Protein AF-A0A2D6XG54-F1 (afdb_monomer_lite)

Radius of gyration: 17.55 Å; chains: 1; bounding box: 54×46×42 Å

Sequence (147 aa):
MNNPDLTIRRRRIICRDGFSMSVQASEFHYCNPRETAAKKYDTVEVGFPSEHEPLLDKYREELPYFNYDEDKWNTVYPYVPSIVIKDIIEAHEGLTKGDLPPMNFGKRLNIPVITGDSDTDELLDDERIAQLEGQIIDNIINMRRAK

pLDDT: mean 76.77, std 21.22, range [32.72, 98.5]

Secondary structure (DSSP, 8-state):
---S-S---PPPEEETTS-EEEEE-STTSS-BS-STT-S-BSEEEEE--SS--GGGGGG----TT--TTT-TTSSEEEEEEHHHHHHHHHHTT-EEES----B------------SSSS------HHHHHHHHHHHHHHHHHHHHT-

Structure (mmCIF, N/CA/C/O backbone):
data_AF-A0A2D6XG54-F1
#
_entry.id   AF-A0A2D6XG54-F1
#
loop_
_atom_site.group_PDB
_atom_site.id
_atom_site.type_symbol
_atom_site.label_atom_id
_atom_site.label_alt_id
_atom_site.label_comp_id
_atom_site.label_asym_id
_atom_site.label_entity_id
_atom_site.label_seq_id
_atom_site.pdbx_PDB_ins_code
_atom_site.Cartn_x
_atom_site.Cartn_y
_atom_site.Cartn_z
_atom_site.occupancy
_atom_site.B_iso_or_equiv
_atom_site.auth_seq_id
_atom_site.auth_comp_id
_atom_site.auth_asym_id
_atom_site.auth_atom_id
_atom_site.pdbx_PDB_model_num
ATOM 1 N N . MET A 1 1 ? -4.884 -17.340 27.760 1.00 37.75 1 MET A N 1
ATOM 2 C CA . MET A 1 1 ? -5.451 -17.817 26.482 1.00 37.75 1 MET A CA 1
ATOM 3 C C . MET A 1 1 ? -4.344 -17.688 25.452 1.00 37.75 1 MET A C 1
ATOM 5 O O . MET A 1 1 ? -3.900 -16.575 25.216 1.00 37.75 1 MET A O 1
ATOM 9 N N . ASN A 1 2 ? -3.818 -18.807 24.954 1.00 39.53 2 ASN A N 1
ATOM 10 C CA . ASN A 1 2 ? -2.739 -18.814 23.964 1.00 39.53 2 ASN A CA 1
ATOM 11 C C . ASN A 1 2 ? -3.328 -18.401 22.611 1.00 39.53 2 ASN A C 1
ATOM 13 O O . ASN A 1 2 ? -4.129 -19.152 22.061 1.00 39.53 2 ASN A O 1
ATOM 17 N N . ASN A 1 3 ? -2.980 -17.216 22.109 1.00 41.53 3 ASN A N 1
ATOM 18 C CA . ASN A 1 3 ? -3.370 -16.775 20.771 1.00 41.53 3 ASN A CA 1
ATOM 19 C C . ASN A 1 3 ? -2.157 -16.956 19.837 1.00 41.53 3 ASN A C 1
ATOM 21 O O . ASN A 1 3 ? -1.177 -16.232 20.007 1.00 41.53 3 ASN A O 1
ATOM 25 N N . PRO A 1 4 ? -2.153 -17.943 18.924 1.00 43.94 4 PRO A N 1
ATOM 26 C CA . PRO A 1 4 ? -0.952 -18.368 18.199 1.00 43.94 4 PRO A CA 1
ATOM 27 C C . PRO A 1 4 ? -0.504 -17.422 17.070 1.00 43.94 4 PRO A C 1
ATOM 29 O O . PRO A 1 4 ? 0.359 -17.805 16.289 1.00 43.94 4 PRO A O 1
ATOM 32 N N . ASP A 1 5 ? -1.045 -16.207 16.970 1.00 44.94 5 ASP A N 1
ATOM 33 C CA . ASP A 1 5 ? -0.843 -15.334 15.807 1.00 44.94 5 ASP A CA 1
ATOM 34 C C . ASP A 1 5 ? -0.330 -13.932 16.184 1.00 44.94 5 ASP A C 1
ATOM 36 O O . ASP A 1 5 ? -0.888 -12.900 15.818 1.00 44.94 5 ASP A O 1
ATOM 40 N N . LEU A 1 6 ? 0.764 -13.887 16.953 1.00 45.06 6 LEU A N 1
ATOM 41 C CA . LEU A 1 6 ? 1.509 -12.649 17.242 1.00 45.06 6 LEU A CA 1
ATOM 42 C C . LEU A 1 6 ? 2.295 -12.120 16.024 1.00 45.06 6 LEU A C 1
ATOM 44 O O . LEU A 1 6 ? 3.009 -11.126 16.121 1.00 45.06 6 LEU A O 1
ATOM 48 N N . THR A 1 7 ? 2.153 -12.757 14.861 1.00 51.06 7 THR A N 1
ATOM 49 C CA . THR A 1 7 ? 2.780 -12.343 13.608 1.00 51.06 7 THR A CA 1
ATOM 50 C C . THR A 1 7 ? 1.805 -12.554 12.460 1.00 51.06 7 THR A C 1
ATOM 52 O O . THR A 1 7 ? 1.926 -13.529 11.721 1.00 51.06 7 THR A O 1
ATOM 55 N N . ILE A 1 8 ? 0.877 -11.613 12.260 1.00 69.44 8 ILE A N 1
ATOM 56 C CA . ILE A 1 8 ? 0.034 -11.578 11.056 1.00 69.44 8 ILE A CA 1
ATOM 57 C C . ILE A 1 8 ? 0.922 -11.199 9.857 1.00 69.44 8 ILE A C 1
ATOM 59 O O . ILE A 1 8 ? 0.920 -10.059 9.385 1.00 69.44 8 ILE A O 1
ATOM 63 N N . ARG A 1 9 ? 1.735 -12.149 9.382 1.00 81.88 9 ARG A N 1
ATOM 64 C CA . ARG A 1 9 ? 2.482 -12.039 8.129 1.00 81.88 9 ARG A CA 1
ATOM 65 C C . ARG A 1 9 ? 1.509 -12.331 6.999 1.00 81.88 9 ARG A C 1
ATOM 67 O O . ARG A 1 9 ? 1.121 -13.476 6.776 1.00 81.88 9 ARG A O 1
ATOM 74 N N . ARG A 1 10 ? 1.120 -11.287 6.276 1.00 91.44 10 ARG A N 1
ATOM 75 C CA . ARG A 1 10 ? 0.152 -11.396 5.181 1.00 91.44 10 ARG A CA 1
ATOM 76 C C . ARG A 1 10 ? 0.809 -11.956 3.933 1.00 91.44 10 ARG A C 1
ATOM 78 O O . ARG A 1 10 ? 1.981 -11.667 3.667 1.00 91.44 10 ARG A O 1
ATOM 85 N N . ARG A 1 11 ? 0.069 -12.754 3.162 1.00 95.62 11 ARG A N 1
ATOM 86 C CA . ARG A 1 11 ? 0.564 -13.252 1.876 1.00 95.62 11 ARG A CA 1
ATOM 87 C C . ARG A 1 11 ? 0.695 -12.095 0.893 1.00 95.62 11 ARG A C 1
ATOM 89 O O . ARG A 1 11 ? -0.160 -11.215 0.847 1.00 95.62 11 ARG A O 1
ATOM 96 N N . ARG A 1 12 ? 1.748 -12.152 0.078 1.00 96.94 12 ARG A N 1
ATOM 97 C CA . ARG A 1 12 ? 1.968 -11.246 -1.052 1.00 96.94 12 ARG A CA 1
ATOM 98 C C . ARG A 1 12 ? 0.714 -11.170 -1.925 1.00 96.94 12 ARG A C 1
ATOM 100 O O . ARG A 1 12 ? 0.135 -12.213 -2.242 1.00 96.94 12 ARG A O 1
ATOM 107 N N . ILE A 1 13 ? 0.328 -9.959 -2.311 1.00 98.12 13 ILE A N 1
ATOM 108 C CA . ILE A 1 13 ? -0.784 -9.749 -3.231 1.00 98.12 13 ILE A CA 1
ATOM 109 C C . ILE A 1 13 ? -0.350 -9.932 -4.680 1.00 98.12 13 ILE A C 1
ATOM 111 O O . ILE A 1 13 ? 0.803 -9.667 -5.015 1.00 98.12 13 ILE A O 1
ATOM 115 N N . ILE A 1 14 ? -1.272 -10.394 -5.521 1.00 98.50 14 ILE A N 1
ATOM 116 C CA . ILE A 1 14 ? -1.083 -10.524 -6.969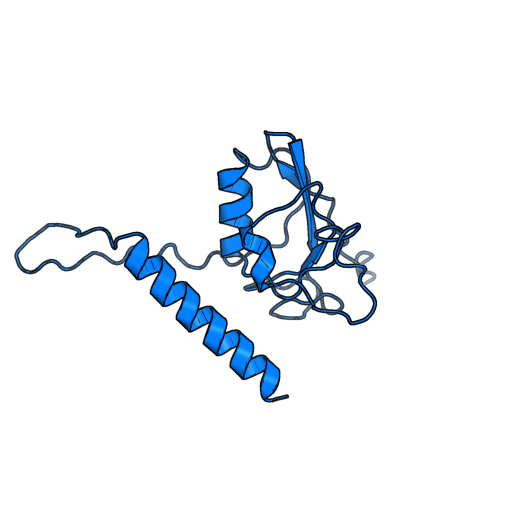 1.00 98.50 14 ILE A CA 1
ATOM 117 C C . ILE A 1 14 ? -2.302 -9.904 -7.653 1.00 98.50 14 ILE A C 1
ATOM 119 O O . ILE A 1 14 ? -3.436 -10.313 -7.377 1.00 98.50 14 ILE A O 1
ATOM 123 N N . CYS A 1 15 ? -2.069 -8.926 -8.519 1.00 98.38 15 CYS A N 1
ATOM 124 C CA . CYS A 1 15 ? -3.066 -8.266 -9.351 1.00 98.38 15 CYS A CA 1
ATOM 125 C C . CYS A 1 15 ? -3.306 -9.048 -10.653 1.00 98.38 15 CYS A C 1
ATOM 127 O O . CYS A 1 15 ? -2.688 -10.091 -10.889 1.00 98.38 15 CYS A O 1
ATOM 129 N N . ARG A 1 16 ? -4.276 -8.624 -11.462 1.00 98.06 16 ARG A N 1
ATOM 130 C CA . ARG A 1 16 ? -4.734 -9.387 -12.633 1.00 98.06 16 ARG A CA 1
ATOM 131 C C . ARG A 1 16 ? -3.719 -9.402 -13.771 1.00 98.06 16 ARG A C 1
ATOM 133 O O . ARG A 1 16 ? -3.600 -10.432 -14.432 1.00 98.06 16 ARG A O 1
ATOM 140 N N . ASP A 1 17 ? -2.988 -8.316 -13.964 1.00 97.25 17 ASP A N 1
ATOM 141 C CA . ASP A 1 17 ? -1.933 -8.200 -14.975 1.00 97.25 17 ASP A CA 1
ATOM 142 C C . ASP A 1 17 ? -0.611 -8.893 -14.584 1.00 97.25 17 ASP A C 1
ATOM 144 O O . ASP A 1 17 ? 0.302 -9.009 -15.398 1.00 97.25 17 ASP A O 1
ATOM 148 N N . GLY A 1 18 ? -0.527 -9.422 -13.359 1.00 98.00 18 GLY A N 1
ATOM 149 C CA . GLY A 1 18 ? 0.654 -10.100 -12.827 1.00 98.00 18 GLY A CA 1
ATOM 150 C C . GLY A 1 18 ? 1.492 -9.250 -11.874 1.00 98.00 18 GLY A C 1
ATOM 151 O O . GLY A 1 18 ? 2.378 -9.814 -11.218 1.00 98.00 18 GLY A O 1
ATOM 152 N N . PHE A 1 19 ? 1.186 -7.956 -11.715 1.00 97.88 19 PHE A N 1
ATOM 153 C CA . PHE A 1 19 ? 1.824 -7.119 -10.703 1.00 97.88 19 PHE A CA 1
ATOM 154 C C . PHE A 1 19 ? 1.637 -7.720 -9.310 1.00 97.88 19 PHE A C 1
ATOM 156 O O . PHE A 1 19 ? 0.598 -8.295 -8.972 1.00 97.88 19 PHE A O 1
ATOM 163 N N . SER A 1 20 ? 2.657 -7.621 -8.467 1.00 98.12 20 SER A N 1
ATOM 164 C CA . SER A 1 20 ? 2.603 -8.159 -7.116 1.00 98.12 20 SER A CA 1
ATOM 165 C C . SER A 1 20 ? 3.421 -7.325 -6.147 1.00 98.12 20 SER A C 1
ATOM 167 O O . SER A 1 20 ? 4.461 -6.781 -6.503 1.00 98.12 20 SER A O 1
ATOM 169 N N . MET A 1 21 ? 2.988 -7.277 -4.889 1.00 97.62 21 MET A N 1
ATOM 170 C CA . MET A 1 21 ? 3.703 -6.595 -3.807 1.00 97.62 21 MET A CA 1
ATOM 171 C C . MET A 1 21 ? 3.330 -7.180 -2.441 1.00 97.62 21 MET A C 1
ATOM 173 O O . MET A 1 21 ? 2.313 -7.861 -2.292 1.00 97.62 21 MET A O 1
ATOM 177 N N . SER A 1 22 ? 4.162 -6.960 -1.424 1.00 97.06 22 SER A N 1
ATOM 178 C CA . SER A 1 22 ? 3.809 -7.289 -0.036 1.00 97.06 22 SER A CA 1
ATOM 179 C C . SER A 1 22 ? 3.165 -6.075 0.619 1.00 97.06 22 SER A C 1
ATOM 181 O O . SER A 1 22 ? 3.728 -4.994 0.527 1.00 97.06 22 SER A O 1
ATOM 183 N N . VAL A 1 23 ? 2.035 -6.252 1.307 1.00 97.38 23 VAL A N 1
ATOM 184 C CA . VAL A 1 23 ? 1.368 -5.171 2.053 1.00 97.38 23 VAL A CA 1
ATOM 185 C C . VAL A 1 23 ? 1.213 -5.605 3.506 1.00 97.38 23 VAL A C 1
ATOM 187 O O . VAL A 1 23 ? 0.480 -6.550 3.806 1.00 97.38 23 VAL A O 1
ATOM 190 N N . GLN A 1 24 ? 1.938 -4.952 4.411 1.00 96.50 24 GLN A N 1
ATOM 191 C CA . GLN A 1 24 ? 2.045 -5.362 5.810 1.00 96.50 24 GLN A CA 1
ATOM 192 C C . GLN A 1 24 ? 1.662 -4.236 6.769 1.00 96.50 24 GLN A C 1
ATOM 194 O O . GLN A 1 24 ? 1.836 -3.050 6.495 1.00 96.50 24 GLN A O 1
ATOM 199 N N . ALA A 1 25 ? 1.115 -4.629 7.917 1.00 95.19 25 ALA A N 1
ATOM 200 C CA . ALA A 1 25 ? 0.781 -3.719 9.002 1.00 95.19 25 ALA A CA 1
ATOM 201 C C . ALA A 1 25 ? 0.756 -4.475 10.337 1.00 95.19 25 ALA A C 1
ATOM 203 O O . ALA A 1 25 ? 0.043 -5.478 10.477 1.00 95.19 25 ALA A O 1
ATOM 204 N N . SER A 1 26 ? 1.565 -4.012 11.289 1.00 94.31 26 SER A N 1
ATOM 205 C CA . SER A 1 26 ? 1.599 -4.438 12.692 1.00 94.31 26 SER A CA 1
ATOM 206 C C . SER A 1 26 ? 2.414 -3.430 13.512 1.00 94.31 26 SER A C 1
ATOM 208 O O . SER A 1 26 ? 2.955 -2.475 12.955 1.00 94.31 26 SER A O 1
ATOM 210 N N . GLU A 1 27 ? 2.594 -3.670 14.811 1.00 94.19 27 GLU A N 1
ATOM 211 C CA . GLU A 1 27 ? 3.480 -2.848 15.651 1.00 94.19 27 GLU A CA 1
ATOM 212 C C . GLU A 1 27 ? 4.943 -2.778 15.151 1.00 94.19 27 GLU A C 1
ATOM 214 O O . GLU A 1 27 ? 5.657 -1.813 15.425 1.00 94.19 27 GLU A O 1
ATOM 219 N N . PHE A 1 28 ? 5.385 -3.759 14.357 1.00 93.19 28 PHE A N 1
ATOM 220 C CA . PHE A 1 28 ? 6.748 -3.821 13.820 1.00 93.19 28 PHE A CA 1
ATOM 221 C C . PHE A 1 28 ? 6.912 -3.135 12.461 1.00 93.19 28 PHE A C 1
ATOM 223 O O . PHE A 1 28 ? 8.025 -2.739 12.133 1.00 93.19 28 PHE A O 1
ATOM 230 N N . HIS A 1 29 ? 5.826 -2.932 11.713 1.00 93.56 29 HIS A N 1
ATOM 231 C CA . HIS A 1 29 ? 5.865 -2.360 10.364 1.00 93.56 29 HIS A CA 1
ATOM 232 C C . HIS A 1 29 ? 5.667 -0.841 10.378 1.00 93.56 29 HIS A C 1
ATOM 234 O O . HIS A 1 29 ? 5.063 -0.277 11.299 1.00 93.56 29 HIS A O 1
ATOM 240 N N . TYR A 1 30 ? 6.112 -0.175 9.318 1.00 94.38 30 TYR A N 1
ATOM 241 C CA . TYR A 1 30 ? 5.879 1.250 9.098 1.00 94.38 30 TYR A CA 1
ATOM 242 C C . TYR A 1 30 ? 4.426 1.527 8.669 1.00 94.38 30 TYR A C 1
ATOM 244 O O . TYR A 1 30 ? 4.124 1.681 7.488 1.00 94.38 30 TYR A O 1
ATOM 252 N N . CYS A 1 31 ? 3.508 1.576 9.638 1.00 94.06 31 CYS A N 1
ATOM 253 C CA . CYS A 1 31 ? 2.066 1.739 9.418 1.00 94.06 31 CYS A CA 1
ATOM 254 C C . CYS A 1 31 ? 1.402 2.653 10.467 1.00 94.06 31 CYS A C 1
ATOM 256 O O . CYS A 1 31 ? 1.997 2.965 11.501 1.00 94.06 31 CYS A O 1
ATOM 258 N N . ASN A 1 32 ? 0.165 3.089 10.207 1.00 94.19 32 ASN A N 1
ATOM 259 C CA . ASN A 1 32 ? -0.655 3.848 11.155 1.00 94.19 32 ASN A CA 1
ATOM 260 C C . ASN A 1 32 ? -2.079 3.267 11.238 1.00 94.19 32 ASN A C 1
ATOM 262 O O . ASN A 1 32 ? -2.723 3.160 10.195 1.00 94.19 32 ASN A O 1
ATOM 266 N N . PRO A 1 33 ? -2.598 2.936 12.436 1.00 94.94 33 PRO A N 1
ATOM 267 C CA . PRO A 1 33 ? -1.876 2.906 13.708 1.00 94.94 33 PRO A CA 1
ATOM 268 C C . PRO A 1 33 ? -0.780 1.831 13.692 1.00 94.94 33 PRO A C 1
ATOM 270 O O . PRO A 1 33 ? -0.935 0.787 13.065 1.00 94.94 33 PRO A O 1
ATOM 273 N N . ARG A 1 34 ? 0.333 2.077 14.388 1.00 93.94 34 ARG A N 1
ATOM 274 C CA . ARG A 1 34 ? 1.432 1.110 14.517 1.00 93.94 34 ARG A CA 1
ATOM 275 C C . ARG A 1 34 ? 1.117 0.095 15.616 1.00 93.94 34 ARG A C 1
ATOM 277 O O . ARG A 1 34 ? 1.698 0.121 16.694 1.00 93.94 34 ARG A O 1
ATOM 284 N N . GLU A 1 35 ? 0.143 -0.760 15.344 1.00 92.00 35 GLU A N 1
ATOM 285 C CA . GLU A 1 35 ? -0.420 -1.733 16.282 1.00 92.00 35 GLU A CA 1
ATOM 286 C C . GLU A 1 35 ? -0.675 -3.058 15.560 1.00 92.00 35 GLU A C 1
ATOM 288 O O . GLU A 1 35 ? -1.005 -3.076 14.372 1.00 92.00 35 GLU A O 1
ATOM 293 N N . THR A 1 36 ? -0.531 -4.183 16.255 1.00 91.00 36 THR A N 1
ATOM 294 C CA . THR A 1 36 ? -0.901 -5.502 15.728 1.00 91.00 36 THR A CA 1
ATOM 295 C C . THR A 1 36 ? -2.418 -5.703 15.818 1.00 91.00 36 THR A C 1
ATOM 297 O O . THR A 1 36 ? -3.009 -5.501 16.870 1.00 91.00 36 THR A O 1
ATOM 300 N N . ALA A 1 37 ? -3.048 -6.140 14.721 1.00 88.19 37 ALA A N 1
ATOM 301 C CA . ALA A 1 37 ? -4.492 -6.410 14.639 1.00 88.19 37 ALA A CA 1
ATOM 302 C C . ALA A 1 37 ? -5.412 -5.189 14.874 1.00 88.19 37 ALA A C 1
ATOM 304 O O . ALA A 1 37 ? -6.529 -5.329 15.379 1.00 88.19 37 ALA A O 1
ATOM 305 N N . ALA A 1 38 ? -4.986 -3.997 14.442 1.00 90.12 38 ALA A N 1
ATOM 306 C CA . ALA A 1 38 ? -5.849 -2.821 14.456 1.00 90.12 38 ALA A CA 1
ATOM 307 C C . ALA A 1 38 ? -7.109 -3.039 13.600 1.00 90.12 38 ALA A C 1
ATOM 309 O O . ALA A 1 38 ? -7.078 -3.709 12.564 1.00 90.12 38 ALA A O 1
ATOM 310 N N . LYS A 1 39 ? -8.228 -2.420 14.004 1.00 90.12 39 LYS A N 1
ATOM 311 C CA . LYS A 1 39 ? -9.503 -2.520 13.269 1.00 90.12 39 LYS A CA 1
ATOM 312 C C . LYS A 1 39 ? -9.386 -2.028 11.830 1.00 90.12 39 LYS A C 1
ATOM 314 O O . LYS A 1 39 ? -10.036 -2.595 10.955 1.00 90.12 39 LYS A O 1
ATOM 319 N N . LYS A 1 40 ? -8.626 -0.951 11.614 1.00 91.88 40 LYS A N 1
ATOM 320 C CA . LYS A 1 40 ? -8.286 -0.397 10.304 1.00 91.88 40 LYS A CA 1
ATOM 321 C C . LYS A 1 40 ? -6.924 0.296 10.353 1.00 91.88 40 LYS A C 1
ATOM 323 O O . LYS A 1 40 ? -6.563 0.819 11.404 1.00 91.88 40 LYS A O 1
ATOM 328 N N . TYR A 1 41 ? -6.239 0.349 9.214 1.00 90.25 41 TYR A N 1
ATOM 329 C CA . TYR A 1 41 ? -4.995 1.091 9.012 1.00 90.25 41 TYR A CA 1
ATOM 330 C C . TYR A 1 41 ? -5.185 2.232 8.007 1.00 90.25 41 TYR A C 1
ATOM 332 O O . TYR A 1 41 ? -5.718 2.019 6.919 1.00 90.25 41 TYR A O 1
ATOM 340 N N . ASP A 1 42 ? -4.738 3.435 8.356 1.00 92.38 42 ASP A N 1
ATOM 341 C CA . ASP A 1 42 ? -4.692 4.604 7.468 1.00 92.38 42 ASP A CA 1
ATOM 342 C C . ASP A 1 42 ? -3.491 4.541 6.523 1.00 92.38 42 ASP A C 1
ATOM 344 O O . ASP A 1 42 ? -3.579 4.955 5.369 1.00 92.38 42 ASP A O 1
ATOM 348 N N . THR A 1 43 ? -2.373 3.999 7.009 1.00 95.12 43 THR A N 1
ATOM 349 C CA . THR A 1 43 ? -1.166 3.764 6.216 1.00 95.12 43 THR A CA 1
ATOM 350 C C . THR A 1 43 ? -0.583 2.390 6.521 1.00 95.12 43 THR A C 1
ATOM 352 O O . THR A 1 43 ? -0.756 1.867 7.625 1.00 95.12 43 THR A O 1
ATOM 355 N N . VAL A 1 44 ? 0.112 1.808 5.550 1.00 96.25 44 VAL A N 1
ATOM 356 C CA . VAL A 1 44 ? 0.689 0.459 5.589 1.00 96.25 44 VAL A CA 1
ATOM 357 C C . VAL A 1 44 ? 2.114 0.470 5.038 1.00 96.25 44 VAL A C 1
ATOM 359 O O . VAL A 1 44 ? 2.532 1.421 4.383 1.00 96.25 44 VAL A O 1
ATOM 362 N N . GLU A 1 45 ? 2.864 -0.594 5.294 1.00 96.31 45 GLU A N 1
ATOM 363 C CA . GLU A 1 45 ? 4.177 -0.806 4.693 1.00 96.31 45 GLU A CA 1
ATOM 364 C C . GLU A 1 45 ? 4.025 -1.625 3.408 1.00 96.31 45 GLU A C 1
ATOM 366 O O . GLU A 1 45 ? 3.387 -2.685 3.418 1.00 96.31 45 GLU A O 1
ATOM 371 N N . VAL A 1 46 ? 4.617 -1.149 2.311 1.00 97.00 46 VAL A N 1
ATOM 372 C CA . VAL A 1 46 ? 4.706 -1.900 1.053 1.00 97.00 46 VAL A CA 1
ATOM 373 C C . VAL A 1 46 ? 6.124 -2.413 0.875 1.00 97.00 46 VAL A C 1
ATOM 375 O O . VAL A 1 46 ? 7.080 -1.677 1.078 1.00 97.00 46 VAL A O 1
ATOM 378 N N . GLY A 1 47 ? 6.275 -3.677 0.493 1.00 94.50 47 GLY A N 1
ATOM 379 C CA . GLY A 1 47 ? 7.584 -4.301 0.330 1.00 94.50 47 GLY A CA 1
ATOM 380 C C . GLY A 1 47 ? 7.733 -5.033 -0.994 1.00 94.50 47 GLY A C 1
ATOM 381 O O . GLY A 1 47 ? 6.896 -5.879 -1.342 1.00 94.50 47 GLY A O 1
ATOM 382 N N . PHE A 1 48 ? 8.858 -4.769 -1.658 1.00 93.38 48 PHE A N 1
ATOM 383 C CA . PHE A 1 48 ? 9.376 -5.507 -2.807 1.00 93.38 48 PHE A CA 1
ATOM 384 C C . PHE A 1 48 ? 8.332 -5.684 -3.925 1.00 93.38 48 PHE A C 1
ATOM 386 O O . PHE A 1 48 ? 7.947 -6.825 -4.208 1.00 93.38 48 PHE A O 1
ATOM 393 N N . PRO A 1 49 ? 7.783 -4.606 -4.517 1.00 95.50 49 PR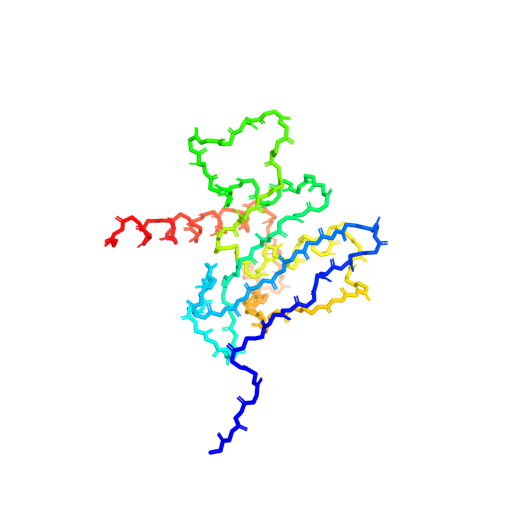O A N 1
ATOM 394 C CA . PRO A 1 49 ? 6.956 -4.707 -5.720 1.00 95.50 49 PRO A CA 1
ATOM 395 C C . PRO A 1 49 ? 7.698 -5.455 -6.843 1.00 95.50 49 PRO A C 1
ATOM 397 O O . PRO A 1 49 ? 8.926 -5.451 -6.901 1.00 95.50 49 PRO A O 1
ATOM 400 N N . SER A 1 50 ? 6.965 -6.176 -7.697 1.00 95.25 50 SER A N 1
ATOM 401 C CA . SER A 1 50 ? 7.563 -6.987 -8.774 1.00 95.25 50 SER 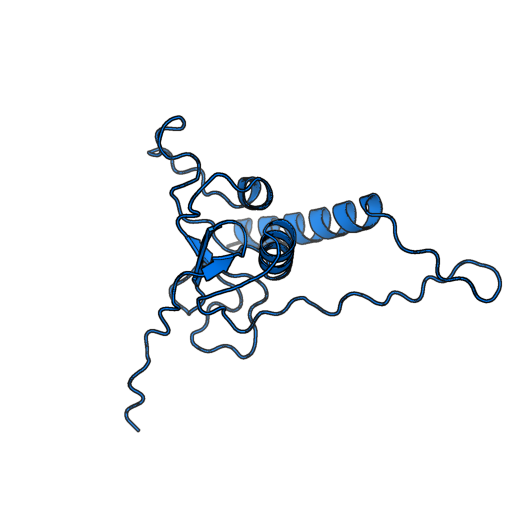A CA 1
ATOM 402 C C . SER A 1 50 ? 8.168 -6.158 -9.901 1.00 95.25 50 SER A C 1
ATOM 404 O O . SER A 1 50 ? 9.047 -6.643 -10.605 1.00 95.25 50 SER A O 1
ATOM 406 N N . GLU A 1 51 ? 7.704 -4.927 -10.061 1.00 93.19 51 GLU A N 1
ATOM 407 C CA . GLU A 1 51 ? 8.174 -3.956 -11.041 1.00 93.19 51 GLU A CA 1
ATOM 408 C C . GLU A 1 51 ? 8.013 -2.541 -10.474 1.00 93.19 51 GLU A C 1
ATOM 410 O O . GLU A 1 51 ? 7.540 -2.364 -9.346 1.00 93.19 51 GLU A O 1
ATOM 415 N N . HIS A 1 52 ? 8.451 -1.540 -11.233 1.00 92.94 52 HIS A N 1
ATOM 416 C CA . HIS A 1 52 ? 8.316 -0.143 -10.843 1.00 92.94 52 HIS A CA 1
ATOM 417 C C . HIS A 1 52 ? 6.841 0.272 -10.798 1.00 92.94 52 HIS A C 1
ATOM 419 O O . HIS A 1 52 ? 6.118 0.083 -11.768 1.00 92.94 52 HIS A O 1
ATOM 425 N N . GLU A 1 53 ? 6.430 0.871 -9.682 1.00 94.56 53 GLU A N 1
ATOM 426 C CA . GLU A 1 53 ? 5.102 1.457 -9.499 1.00 94.56 53 GLU A CA 1
ATOM 427 C C . GLU A 1 53 ? 5.266 2.950 -9.152 1.00 94.56 53 GLU A C 1
ATOM 429 O O . GLU A 1 53 ? 5.676 3.270 -8.027 1.00 94.56 53 GLU A O 1
ATOM 434 N N . PRO A 1 54 ? 4.976 3.873 -10.089 1.00 92.81 54 PRO A N 1
ATOM 435 C CA . PRO A 1 54 ? 5.156 5.314 -9.898 1.00 92.81 54 PRO A CA 1
ATOM 436 C C . PRO A 1 54 ? 4.444 5.896 -8.669 1.00 92.81 54 PRO A C 1
ATOM 438 O O . PRO A 1 54 ? 4.953 6.823 -8.033 1.00 92.81 54 PRO A O 1
ATOM 441 N N . LEU A 1 55 ? 3.288 5.349 -8.279 1.00 93.50 55 LEU A N 1
ATOM 442 C CA . LEU A 1 55 ? 2.543 5.804 -7.100 1.00 93.50 55 LEU A CA 1
ATOM 443 C C . LEU A 1 55 ? 3.309 5.570 -5.786 1.00 93.50 55 LEU A C 1
ATOM 445 O O . LEU A 1 55 ? 3.014 6.222 -4.777 1.00 93.50 55 LEU A O 1
ATOM 449 N N . LEU A 1 56 ? 4.311 4.683 -5.790 1.00 92.94 56 LEU A N 1
ATOM 450 C CA . LEU A 1 56 ? 5.159 4.395 -4.635 1.00 92.94 56 LEU A CA 1
ATOM 451 C C . LEU A 1 56 ? 6.399 5.298 -4.531 1.00 92.94 56 LEU A C 1
ATOM 453 O O . LEU A 1 56 ? 6.961 5.400 -3.440 1.00 92.94 56 LEU A O 1
ATOM 457 N N . ASP A 1 57 ? 6.816 5.989 -5.596 1.00 88.62 57 ASP A N 1
ATOM 458 C CA . ASP A 1 57 ? 8.115 6.687 -5.657 1.00 88.62 57 ASP A CA 1
ATOM 459 C C . ASP A 1 57 ? 8.326 7.687 -4.513 1.00 88.62 57 ASP A C 1
ATOM 461 O O . ASP A 1 57 ? 9.388 7.720 -3.889 1.00 88.62 57 ASP A O 1
ATOM 465 N N . LYS A 1 58 ? 7.284 8.452 -4.166 1.00 87.12 58 LYS A N 1
ATOM 466 C CA . LYS A 1 58 ? 7.331 9.457 -3.087 1.00 87.12 58 LYS A CA 1
ATOM 467 C C . LYS A 1 58 ? 7.412 8.869 -1.674 1.00 87.12 58 LYS A C 1
ATOM 469 O O . LYS A 1 58 ? 7.644 9.606 -0.720 1.00 87.12 58 LYS A O 1
ATOM 474 N N . TYR A 1 59 ? 7.179 7.566 -1.527 1.00 88.62 59 TYR A N 1
ATOM 475 C CA . TYR A 1 59 ? 7.235 6.860 -0.246 1.00 88.62 59 TYR A CA 1
ATOM 476 C C . TYR A 1 59 ? 8.524 6.070 -0.062 1.00 88.62 59 TYR A C 1
ATOM 478 O O . TYR A 1 59 ? 8.699 5.456 0.985 1.00 88.62 59 TYR A O 1
ATOM 486 N N . ARG A 1 60 ? 9.414 6.047 -1.056 1.00 82.50 60 ARG A N 1
ATOM 487 C CA . ARG A 1 60 ? 10.671 5.309 -0.971 1.00 82.50 60 ARG A CA 1
ATOM 488 C C . ARG A 1 60 ? 11.580 5.924 0.092 1.00 82.50 60 ARG A C 1
ATOM 490 O O . ARG A 1 60 ? 11.786 7.136 0.101 1.00 82.50 60 ARG A O 1
ATOM 497 N N . GLU A 1 61 ? 12.179 5.098 0.947 1.00 71.19 61 GLU A N 1
ATOM 498 C CA . GLU A 1 61 ? 13.283 5.574 1.785 1.00 71.19 61 GLU A CA 1
ATOM 499 C C . GLU A 1 61 ? 14.542 5.758 0.935 1.00 71.19 61 GLU A C 1
ATOM 501 O O . GLU A 1 61 ? 15.051 4.818 0.321 1.00 71.19 61 GLU A O 1
ATOM 506 N N . GLU A 1 62 ? 15.074 6.977 0.918 1.00 65.44 62 GLU A N 1
ATOM 507 C CA . GLU A 1 62 ? 16.412 7.244 0.400 1.00 65.44 62 GLU A CA 1
ATOM 508 C C . GLU A 1 62 ? 17.447 6.741 1.413 1.00 65.44 62 GLU A C 1
ATOM 510 O O . GLU A 1 62 ? 17.879 7.480 2.298 1.00 65.44 62 GLU A O 1
ATOM 515 N N . LEU A 1 63 ? 17.836 5.465 1.320 1.00 63.56 63 LEU A N 1
ATOM 516 C CA . LEU A 1 63 ? 18.964 4.967 2.109 1.00 63.56 63 LEU A CA 1
ATOM 517 C C . LEU A 1 63 ? 20.283 5.193 1.351 1.00 63.56 63 LEU A C 1
ATOM 519 O O . LEU A 1 63 ? 20.372 4.865 0.167 1.00 63.56 63 LEU A O 1
ATOM 523 N N . PRO A 1 64 ? 21.342 5.675 2.029 1.00 58.53 64 PRO A N 1
ATOM 524 C CA . PRO A 1 64 ? 22.620 6.039 1.406 1.00 58.53 64 PRO A CA 1
ATOM 525 C C . PRO A 1 64 ? 23.399 4.860 0.798 1.00 58.53 64 PRO A C 1
ATOM 527 O O . PRO A 1 64 ? 24.422 5.076 0.156 1.00 58.53 64 PRO A O 1
ATOM 530 N N . TYR A 1 65 ? 22.938 3.624 1.003 1.00 62.38 65 TYR A N 1
ATOM 531 C CA . TYR A 1 65 ? 23.580 2.403 0.511 1.00 62.38 65 TYR A CA 1
ATOM 532 C C . TYR A 1 65 ? 22.827 1.728 -0.643 1.00 62.38 65 TYR A C 1
ATOM 534 O O . TYR A 1 65 ? 23.297 0.704 -1.134 1.00 62.38 65 TYR A O 1
ATOM 542 N N . PHE A 1 66 ? 21.684 2.264 -1.088 1.00 60.69 66 PHE A N 1
ATOM 543 C CA . PHE A 1 66 ? 21.014 1.736 -2.276 1.00 60.69 66 PHE A CA 1
ATOM 544 C C . PHE A 1 66 ? 21.744 2.201 -3.536 1.00 60.69 66 PHE A C 1
ATOM 546 O O . PHE A 1 66 ? 21.868 3.401 -3.789 1.00 60.69 66 PHE A O 1
ATOM 553 N N . ASN A 1 67 ? 22.218 1.245 -4.340 1.00 60.50 67 ASN A N 1
ATOM 554 C CA . ASN A 1 67 ? 22.714 1.548 -5.673 1.00 60.50 67 ASN A CA 1
ATOM 555 C C . ASN A 1 67 ? 21.512 1.918 -6.544 1.00 60.50 67 ASN A C 1
ATOM 557 O O . ASN A 1 67 ? 20.640 1.090 -6.819 1.00 60.50 67 ASN A O 1
ATOM 561 N N . TYR A 1 68 ? 21.457 3.192 -6.926 1.00 57.97 68 TYR A N 1
ATOM 562 C CA . TYR A 1 68 ? 20.276 3.786 -7.528 1.00 57.97 68 TYR A CA 1
ATOM 563 C C . TYR A 1 68 ? 19.883 3.126 -8.842 1.00 57.97 68 TYR A C 1
ATOM 565 O O . TYR A 1 68 ? 18.744 3.325 -9.206 1.00 57.97 68 TYR A O 1
ATOM 573 N N . ASP A 1 69 ? 20.743 2.379 -9.546 1.00 61.34 69 ASP A N 1
ATOM 574 C CA . ASP A 1 69 ? 20.421 1.807 -10.864 1.00 61.34 69 ASP A CA 1
ATOM 575 C C . ASP A 1 69 ? 19.903 0.362 -10.871 1.00 61.34 69 ASP A C 1
ATOM 577 O O . ASP A 1 69 ? 19.194 -0.003 -11.807 1.00 61.34 69 ASP A O 1
ATOM 581 N N . GLU A 1 70 ? 20.165 -0.437 -9.835 1.00 58.00 70 GLU A N 1
ATOM 582 C CA . GLU A 1 70 ? 19.884 -1.885 -9.863 1.00 58.00 70 GLU A CA 1
ATOM 583 C C . GLU A 1 70 ? 18.733 -2.301 -8.924 1.00 58.00 70 GLU A C 1
ATOM 585 O O . GLU A 1 70 ? 18.053 -3.289 -9.192 1.00 58.00 70 GLU A O 1
ATOM 590 N N . ASP A 1 71 ? 18.427 -1.496 -7.895 1.00 63.47 71 ASP A N 1
ATOM 591 C CA . ASP A 1 71 ? 17.461 -1.833 -6.831 1.00 63.47 71 ASP A CA 1
ATOM 592 C C . ASP A 1 71 ? 16.270 -0.853 -6.720 1.00 63.47 71 ASP A C 1
ATOM 594 O O . ASP A 1 71 ? 15.587 -0.816 -5.695 1.00 63.47 71 ASP A O 1
ATOM 598 N N . LYS A 1 72 ? 15.997 -0.043 -7.760 1.00 67.00 72 LYS A N 1
ATOM 599 C CA . LYS A 1 72 ? 15.134 1.168 -7.691 1.00 67.00 72 LYS A CA 1
ATOM 600 C C . LYS A 1 72 ? 13.794 0.989 -6.975 1.00 67.00 72 LYS A C 1
ATOM 602 O O . LYS A 1 72 ? 13.360 1.927 -6.300 1.00 67.00 72 LYS A O 1
ATOM 607 N N . TRP A 1 73 ? 13.160 -0.173 -7.141 1.00 74.69 73 TRP A N 1
ATOM 608 C CA . TRP A 1 73 ? 11.872 -0.518 -6.535 1.00 74.69 73 TRP A CA 1
ATOM 609 C C . TRP A 1 73 ? 11.903 -1.770 -5.653 1.00 74.69 73 TRP A C 1
ATOM 611 O O . TRP A 1 73 ? 10.914 -2.094 -5.003 1.00 74.69 73 TRP A O 1
ATOM 621 N N . ASN A 1 74 ? 13.037 -2.468 -5.570 1.00 82.12 74 ASN A N 1
ATOM 622 C CA . ASN A 1 74 ? 13.188 -3.710 -4.811 1.00 82.12 74 ASN A CA 1
ATOM 623 C C . ASN A 1 74 ? 13.455 -3.425 -3.320 1.00 82.12 74 ASN A C 1
ATOM 625 O O . ASN A 1 74 ? 14.443 -3.871 -2.742 1.00 82.12 74 ASN A O 1
ATOM 629 N N . THR A 1 75 ? 12.588 -2.625 -2.703 1.00 88.56 75 THR A N 1
ATOM 630 C CA . THR A 1 75 ? 12.787 -2.082 -1.355 1.00 88.56 75 THR A CA 1
ATOM 631 C C . THR A 1 75 ? 11.477 -2.009 -0.570 1.00 88.56 75 THR A C 1
ATOM 633 O O . THR A 1 75 ? 10.426 -2.481 -1.016 1.00 88.56 75 THR A O 1
ATOM 636 N N . VAL A 1 76 ? 11.553 -1.448 0.633 1.00 91.69 76 VAL A N 1
ATOM 637 C CA . VAL A 1 76 ? 10.421 -1.155 1.506 1.00 91.69 76 VAL A CA 1
ATOM 638 C C . VAL A 1 76 ? 10.015 0.311 1.355 1.00 91.69 76 VAL A C 1
ATOM 640 O O . VAL A 1 76 ? 10.847 1.215 1.310 1.00 91.69 76 VAL A O 1
ATOM 643 N N . TYR A 1 77 ? 8.709 0.530 1.308 1.00 93.75 77 TYR A N 1
ATOM 644 C CA . TYR A 1 77 ? 8.050 1.822 1.214 1.00 93.75 77 TYR A CA 1
ATOM 645 C C . TYR A 1 77 ? 7.225 2.022 2.491 1.00 93.75 77 TYR A C 1
ATOM 647 O O . TYR A 1 77 ? 6.165 1.399 2.651 1.00 93.75 77 TYR A O 1
ATOM 655 N N . PRO A 1 78 ? 7.713 2.823 3.450 1.00 94.56 78 PRO A N 1
ATOM 656 C CA . PRO A 1 78 ? 7.049 3.014 4.729 1.00 94.56 78 PRO A CA 1
ATOM 657 C C . PRO A 1 78 ? 5.819 3.925 4.646 1.00 94.56 78 PRO A C 1
ATOM 659 O O . PRO A 1 78 ? 5.824 4.967 3.986 1.00 94.56 78 PRO A O 1
ATOM 662 N N . TYR A 1 79 ? 4.796 3.598 5.442 1.00 94.44 79 TYR A N 1
ATOM 663 C CA . TYR A 1 79 ? 3.615 4.431 5.682 1.00 94.44 79 TYR A CA 1
ATOM 664 C C . TYR A 1 79 ? 2.928 4.927 4.392 1.00 94.44 79 TYR A C 1
ATOM 666 O O . TYR A 1 79 ? 2.540 6.100 4.297 1.00 94.44 79 TYR A O 1
ATOM 674 N N . VAL A 1 80 ? 2.767 4.032 3.421 1.00 95.56 80 VAL A N 1
ATOM 675 C CA . VAL A 1 80 ? 1.985 4.254 2.203 1.00 95.56 80 VAL A CA 1
ATOM 676 C C . VAL A 1 80 ? 0.505 4.349 2.590 1.00 95.56 80 VAL A C 1
ATOM 678 O O . VAL A 1 80 ? 0.002 3.448 3.265 1.00 95.56 80 VAL A O 1
ATOM 681 N N . PRO A 1 81 ? -0.220 5.416 2.221 1.00 96.12 81 PRO A N 1
ATOM 682 C CA . PRO A 1 81 ? -1.643 5.536 2.494 1.00 96.12 81 PRO A CA 1
ATOM 683 C C . PRO A 1 81 ? -2.444 4.380 1.913 1.00 96.12 81 PRO A C 1
ATOM 685 O O . PRO A 1 81 ? -2.243 3.968 0.774 1.00 96.12 81 PRO A O 1
ATOM 688 N N . SER A 1 82 ? -3.419 3.909 2.681 1.00 93.69 82 SER A N 1
ATOM 689 C CA . SER A 1 82 ? -4.331 2.845 2.270 1.00 93.69 82 SER A CA 1
ATOM 690 C C . SER A 1 82 ? -5.062 3.153 0.960 1.00 93.69 82 SER A C 1
ATOM 692 O O . SER A 1 82 ? -5.339 2.237 0.190 1.00 93.69 82 SER A O 1
ATOM 694 N N . ILE A 1 83 ? -5.353 4.431 0.684 1.00 93.25 83 ILE A N 1
ATOM 695 C CA . ILE A 1 83 ? -5.965 4.847 -0.586 1.00 93.25 83 ILE A CA 1
ATOM 696 C C . ILE A 1 83 ? -5.040 4.579 -1.782 1.00 93.25 83 ILE A C 1
ATOM 698 O O . ILE A 1 83 ? -5.481 3.981 -2.753 1.00 93.25 83 ILE A O 1
ATOM 702 N N . VAL A 1 84 ? -3.736 4.835 -1.649 1.00 95.25 84 VAL A N 1
ATOM 703 C CA . VAL A 1 84 ? -2.749 4.563 -2.706 1.00 95.25 84 VAL A CA 1
ATOM 704 C C . VAL A 1 84 ? -2.678 3.068 -3.027 1.00 95.25 84 VAL A C 1
ATOM 706 O O . VAL A 1 84 ? -2.584 2.691 -4.188 1.00 95.25 84 VAL A O 1
ATOM 709 N N . ILE A 1 85 ? -2.798 2.188 -2.025 1.00 96.88 85 ILE A N 1
ATOM 710 C CA . ILE A 1 85 ? -2.851 0.732 -2.258 1.00 96.88 85 ILE A CA 1
ATOM 711 C C . ILE A 1 85 ? -4.063 0.348 -3.105 1.00 96.88 85 ILE A C 1
ATOM 713 O O . ILE A 1 85 ? -3.964 -0.523 -3.968 1.00 96.88 85 ILE A O 1
ATOM 717 N N . LYS A 1 86 ? -5.211 0.982 -2.848 1.00 95.00 86 LYS A N 1
ATOM 718 C CA . LYS A 1 86 ? -6.423 0.767 -3.636 1.00 95.00 86 LYS A CA 1
ATOM 719 C C . LYS A 1 86 ? -6.204 1.211 -5.082 1.00 95.00 86 LYS A C 1
ATOM 721 O O . LYS A 1 86 ? -6.563 0.459 -5.981 1.00 95.00 86 LYS A O 1
ATOM 726 N N . ASP A 1 87 ? -5.600 2.375 -5.289 1.00 94.88 87 ASP A N 1
ATOM 727 C CA . ASP A 1 87 ? -5.401 2.944 -6.624 1.00 94.88 87 ASP A CA 1
ATOM 728 C C . ASP A 1 87 ? -4.389 2.129 -7.444 1.00 94.88 87 ASP A C 1
ATOM 730 O O . ASP A 1 87 ? -4.651 1.845 -8.608 1.00 94.88 87 ASP A O 1
ATOM 734 N N . ILE A 1 88 ? -3.315 1.626 -6.821 1.00 96.81 88 ILE A N 1
ATOM 735 C CA . ILE A 1 88 ? -2.384 0.660 -7.439 1.00 96.81 88 ILE A CA 1
ATOM 736 C C . ILE A 1 88 ? -3.135 -0.613 -7.861 1.00 96.81 88 ILE A C 1
ATOM 738 O O . ILE A 1 88 ? -3.012 -1.081 -8.989 1.00 96.81 88 ILE A O 1
ATOM 742 N N . ILE A 1 89 ? -3.956 -1.188 -6.975 1.00 97.31 89 ILE A N 1
ATOM 743 C CA . ILE A 1 89 ? -4.732 -2.396 -7.303 1.00 97.31 89 ILE A CA 1
ATOM 744 C C . ILE A 1 89 ? -5.708 -2.134 -8.460 1.00 97.31 89 ILE A C 1
ATOM 746 O O . ILE A 1 89 ? -5.889 -3.014 -9.300 1.00 97.31 89 ILE A O 1
ATOM 750 N N . GLU A 1 90 ? -6.349 -0.964 -8.504 1.00 95.88 90 GLU A N 1
ATOM 751 C CA . GLU A 1 90 ? -7.248 -0.568 -9.595 1.00 95.88 90 GLU A CA 1
ATOM 752 C C . GLU A 1 90 ? -6.491 -0.365 -10.917 1.00 95.88 90 GLU A C 1
ATOM 754 O O . GLU A 1 90 ? -6.959 -0.849 -11.949 1.00 95.88 90 GLU A O 1
ATOM 759 N N . ALA A 1 91 ? -5.309 0.260 -10.883 1.00 95.88 91 ALA A N 1
ATOM 760 C CA . ALA A 1 91 ? -4.438 0.439 -12.045 1.00 95.88 91 ALA A CA 1
ATOM 761 C C . ALA A 1 91 ? -3.974 -0.902 -12.643 1.00 95.88 91 ALA A C 1
ATOM 763 O O . ALA A 1 91 ? -3.911 -1.039 -13.861 1.00 95.88 91 ALA A O 1
ATOM 764 N N . HIS A 1 92 ? -3.753 -1.909 -11.794 1.00 97.44 92 HIS A N 1
ATOM 765 C CA . HIS A 1 92 ? -3.356 -3.271 -12.176 1.00 97.44 92 HIS A CA 1
ATOM 766 C C . HIS A 1 92 ? -4.549 -4.242 -12.356 1.00 97.44 92 HIS A C 1
ATOM 768 O O . HIS A 1 92 ? -4.459 -5.453 -12.117 1.00 97.44 92 HIS A O 1
ATOM 774 N N . GLU A 1 93 ? -5.709 -3.709 -12.753 1.00 97.44 93 GLU A N 1
ATOM 775 C CA . GLU A 1 93 ? -6.930 -4.450 -13.113 1.00 97.44 93 GLU A CA 1
ATOM 776 C C . GLU A 1 93 ? -7.515 -5.368 -12.008 1.00 97.44 93 GLU A C 1
ATOM 778 O O . GLU A 1 93 ? -8.269 -6.326 -12.263 1.00 97.44 93 GLU A O 1
ATOM 783 N N . GLY A 1 94 ? -7.207 -5.053 -10.751 1.00 94.56 94 GLY A N 1
ATOM 784 C CA . GLY A 1 94 ? -7.794 -5.658 -9.562 1.00 94.56 94 GLY A CA 1
ATOM 785 C C . GLY A 1 94 ? -7.003 -6.817 -8.951 1.00 94.56 94 GLY A C 1
ATOM 786 O O . GLY A 1 94 ? -6.171 -7.471 -9.574 1.00 94.56 94 GLY A O 1
ATOM 787 N N . LEU A 1 95 ? -7.314 -7.105 -7.685 1.00 96.00 95 LEU A N 1
ATOM 788 C CA . LEU A 1 95 ? -6.671 -8.140 -6.875 1.00 96.00 95 LEU A CA 1
ATOM 789 C C . LEU A 1 95 ? -7.167 -9.548 -7.245 1.00 96.00 95 LEU A C 1
ATOM 791 O O . LEU A 1 95 ? -8.372 -9.794 -7.284 1.00 96.00 95 LEU A O 1
ATOM 795 N N . THR A 1 96 ? -6.249 -10.504 -7.416 1.00 97.38 96 THR A N 1
ATOM 796 C CA . THR A 1 96 ? -6.585 -11.918 -7.673 1.00 97.38 96 THR A CA 1
ATOM 797 C C . THR A 1 96 ? -6.187 -12.865 -6.539 1.00 97.38 96 THR A C 1
ATOM 799 O O . THR A 1 96 ? -6.874 -13.863 -6.310 1.00 97.38 96 THR A O 1
ATOM 802 N N . LYS A 1 97 ? -5.090 -12.590 -5.818 1.00 96.94 97 LYS A N 1
ATOM 803 C CA . LYS A 1 97 ? -4.574 -13.429 -4.715 1.00 96.94 97 LYS A CA 1
ATOM 804 C C . LYS A 1 97 ? -3.913 -12.583 -3.628 1.00 96.94 97 LYS A C 1
ATOM 806 O O . LYS A 1 97 ? -3.496 -11.463 -3.892 1.00 96.94 97 LYS A O 1
ATOM 811 N N . GLY A 1 98 ? -3.725 -13.175 -2.448 1.00 95.00 98 GLY A N 1
ATOM 812 C CA . GLY A 1 98 ? -3.005 -12.581 -1.317 1.00 95.00 98 GLY A CA 1
ATOM 813 C C . GLY A 1 98 ? -3.927 -11.971 -0.269 1.00 95.00 98 GLY A C 1
ATOM 814 O O . GLY A 1 98 ? -5.146 -12.093 -0.374 1.00 95.00 98 GLY A O 1
ATOM 815 N N . ASP A 1 99 ? -3.332 -11.350 0.750 1.00 94.00 99 ASP A N 1
ATOM 816 C CA . ASP A 1 99 ? -4.071 -10.799 1.886 1.00 94.00 99 ASP A CA 1
ATOM 817 C C . ASP A 1 99 ? -3.682 -9.338 2.114 1.00 94.00 99 ASP A C 1
ATOM 819 O O . ASP A 1 99 ? -2.503 -8.989 2.140 1.00 94.00 99 ASP A O 1
ATOM 823 N N . LEU A 1 100 ? -4.682 -8.487 2.328 1.00 94.25 100 LEU A N 1
ATOM 824 C CA . LEU A 1 100 ? -4.488 -7.082 2.673 1.00 94.25 100 LEU A CA 1
ATOM 825 C C . LEU A 1 100 ? -4.763 -6.856 4.165 1.00 94.25 100 LEU A C 1
ATOM 827 O O . LEU A 1 100 ? -5.612 -7.537 4.751 1.00 94.25 100 LEU A O 1
ATOM 831 N N . PRO A 1 101 ? -4.082 -5.895 4.816 1.00 93.50 101 PRO A N 1
ATOM 832 C CA . PRO A 1 101 ? -4.540 -5.371 6.096 1.00 93.50 101 PRO A CA 1
ATOM 833 C C . PRO A 1 101 ? -5.973 -4.832 5.987 1.00 93.50 101 PRO A C 1
ATOM 835 O O . PRO A 1 101 ? -6.396 -4.430 4.902 1.00 93.50 101 PRO A O 1
ATOM 838 N N . PRO A 1 102 ? -6.736 -4.777 7.092 1.00 93.12 102 PRO A N 1
ATOM 839 C CA . PRO A 1 102 ? -7.991 -4.043 7.091 1.00 93.12 102 PRO A CA 1
ATOM 840 C C . PRO A 1 102 ? -7.672 -2.562 6.862 1.00 93.12 102 PRO A C 1
ATOM 842 O O . PRO A 1 102 ? -7.148 -1.883 7.739 1.00 93.12 102 PRO A O 1
ATOM 845 N N . MET A 1 103 ? -7.923 -2.063 5.661 1.00 90.06 103 MET A N 1
ATOM 846 C CA . MET A 1 103 ? -7.518 -0.718 5.266 1.00 90.06 103 MET A CA 1
ATOM 847 C C . MET A 1 103 ? -8.637 0.300 5.489 1.00 90.06 103 MET A C 1
ATOM 849 O O . MET A 1 103 ? -9.826 0.021 5.310 1.00 90.06 103 MET A O 1
ATOM 853 N N . ASN A 1 104 ? -8.247 1.507 5.887 1.00 90.81 104 ASN A N 1
ATOM 854 C CA . ASN A 1 104 ? -9.103 2.677 5.883 1.00 90.81 104 ASN A CA 1
ATOM 855 C C . ASN A 1 104 ? -8.912 3.431 4.564 1.00 90.81 104 ASN A C 1
ATOM 857 O O . ASN A 1 104 ? -8.009 4.247 4.434 1.00 90.81 104 ASN A O 1
ATOM 861 N N . PHE A 1 105 ? -9.785 3.188 3.592 1.00 82.75 105 PHE A N 1
ATOM 862 C CA . PHE A 1 105 ? -9.794 3.936 2.327 1.00 82.75 105 PHE A CA 1
ATOM 863 C C . PHE A 1 105 ? -10.429 5.333 2.455 1.00 82.75 105 PHE A C 1
ATOM 865 O O . PHE A 1 105 ? -10.786 5.950 1.457 1.00 82.75 105 PHE A O 1
ATOM 872 N N . GLY A 1 106 ? -10.648 5.803 3.689 1.00 66.50 106 GLY A N 1
ATOM 873 C CA . GLY A 1 106 ? -11.563 6.897 3.974 1.00 66.50 106 GLY A CA 1
ATOM 874 C C . GLY A 1 106 ? -13.007 6.529 3.625 1.00 66.50 106 GLY A C 1
ATOM 875 O O . GLY A 1 106 ? -13.334 5.410 3.220 1.00 66.50 106 GLY A O 1
ATOM 876 N N . LYS A 1 107 ? -13.911 7.495 3.774 1.00 47.53 107 LYS A N 1
ATOM 877 C CA . LYS A 1 107 ? -15.070 7.518 2.884 1.00 47.53 107 LYS A CA 1
ATOM 878 C C . LYS A 1 107 ? -14.514 8.016 1.552 1.00 47.53 107 LYS A C 1
ATOM 880 O O . LYS A 1 107 ? -13.822 9.031 1.575 1.00 47.53 107 LYS A O 1
ATOM 885 N N . ARG A 1 108 ? -14.854 7.385 0.416 1.00 41.78 108 ARG A N 1
ATOM 886 C CA . ARG A 1 108 ? -14.971 8.178 -0.820 1.00 41.78 108 ARG A CA 1
ATOM 887 C C . ARG A 1 108 ? -15.795 9.379 -0.389 1.00 41.78 108 ARG A C 1
ATOM 889 O O . ARG A 1 108 ? -16.905 9.174 0.113 1.00 41.78 108 ARG A O 1
ATOM 896 N N . LEU A 1 109 ? -15.219 10.575 -0.387 1.00 37.66 109 LEU A N 1
ATOM 897 C CA . LEU A 1 109 ? -16.015 11.739 -0.072 1.00 37.66 109 LEU A CA 1
ATOM 898 C C . LEU A 1 109 ? -17.038 11.799 -1.211 1.00 37.66 109 LEU A C 1
ATOM 900 O O . LEU A 1 109 ? -16.730 12.272 -2.295 1.00 37.66 109 LEU A O 1
ATOM 904 N N . ASN A 1 110 ? -18.246 11.277 -0.978 1.00 37.16 110 ASN A N 1
ATOM 905 C CA . ASN A 1 110 ? -19.437 11.814 -1.613 1.00 37.16 110 ASN A CA 1
ATOM 906 C C . ASN A 1 110 ? -19.527 13.230 -1.053 1.00 37.16 110 ASN A C 1
ATOM 908 O O . ASN A 1 110 ? -20.221 13.465 -0.065 1.00 37.16 110 ASN A O 1
ATOM 912 N N . ILE A 1 111 ? -18.709 14.134 -1.584 1.00 34.75 111 ILE A N 1
ATOM 913 C CA . ILE A 1 111 ? -18.984 15.553 -1.483 1.00 34.75 111 ILE A CA 1
ATOM 914 C C . ILE A 1 111 ? -20.199 15.699 -2.394 1.00 34.75 111 ILE A C 1
ATOM 916 O O . ILE A 1 111 ? -20.037 15.471 -3.590 1.00 34.75 111 ILE A O 1
ATOM 920 N N . PRO A 1 112 ? -21.413 15.948 -1.864 1.00 34.78 112 PRO A N 1
ATOM 921 C CA . PRO A 1 112 ? -22.470 16.442 -2.723 1.00 34.78 112 PRO A CA 1
ATOM 922 C C . PRO A 1 112 ? -21.942 17.772 -3.210 1.00 34.78 112 PRO A C 1
ATOM 924 O O . PRO A 1 112 ? -21.619 18.652 -2.398 1.00 34.78 112 PRO A O 1
ATOM 927 N N . VAL A 1 113 ? -21.712 17.876 -4.502 1.00 35.91 113 VAL A N 1
ATOM 928 C CA . VAL A 1 113 ? -21.095 19.090 -4.970 1.00 35.91 113 VAL A CA 1
ATOM 929 C C . VAL A 1 113 ? -22.183 20.132 -5.042 1.00 35.91 113 VAL A C 1
ATOM 931 O O . VAL A 1 113 ? -23.133 20.032 -5.809 1.00 35.91 113 VAL A O 1
ATOM 934 N N . ILE A 1 114 ? -22.054 21.124 -4.170 1.00 39.53 114 ILE A N 1
ATOM 935 C CA . ILE A 1 114 ? -22.934 22.275 -4.169 1.00 39.53 114 ILE A CA 1
ATOM 936 C C . ILE A 1 114 ? -22.429 23.198 -5.273 1.00 39.53 114 ILE A C 1
ATOM 938 O O . ILE A 1 114 ? -21.629 24.098 -5.018 1.00 39.53 114 ILE A O 1
ATOM 942 N N . THR A 1 115 ? -22.903 22.967 -6.496 1.00 32.72 115 THR A N 1
ATOM 943 C CA . THR A 1 115 ? -23.024 24.064 -7.453 1.00 32.72 115 THR A CA 1
ATOM 944 C C . THR A 1 115 ? -24.144 24.971 -6.957 1.00 32.72 115 THR A C 1
ATOM 946 O O . THR A 1 115 ? -25.259 24.527 -6.670 1.00 32.72 115 THR A O 1
ATOM 949 N N . GLY A 1 116 ? -23.854 26.260 -6.796 1.00 37.50 116 GLY A N 1
ATOM 950 C CA . GLY A 1 116 ? -24.911 27.252 -6.975 1.00 37.50 116 GLY A CA 1
ATOM 951 C C . GLY A 1 116 ? -25.235 27.239 -8.472 1.00 37.50 116 GLY A C 1
ATOM 952 O O . GLY A 1 116 ? -24.329 27.438 -9.271 1.00 37.50 116 GLY A O 1
ATOM 953 N N . ASP A 1 117 ? -26.433 26.917 -8.944 1.00 48.88 117 ASP A N 1
ATOM 954 C CA . ASP A 1 117 ? -27.736 27.001 -8.302 1.00 48.88 117 ASP A CA 1
ATOM 955 C C . ASP A 1 117 ? -28.618 25.804 -8.690 1.00 48.88 117 ASP A C 1
ATOM 957 O O . ASP A 1 117 ? -28.746 25.470 -9.865 1.00 48.88 117 ASP A O 1
ATOM 961 N N . SER A 1 118 ? -29.276 25.210 -7.687 1.00 51.16 118 SER A N 1
ATOM 962 C CA . SER A 1 118 ? -30.266 24.120 -7.778 1.00 51.16 118 SER A CA 1
ATOM 963 C C . SER A 1 118 ? -29.827 22.862 -8.556 1.00 51.16 118 SER A C 1
ATOM 965 O O . SER A 1 118 ? -29.852 22.821 -9.779 1.00 51.16 118 SER A O 1
ATOM 967 N N . ASP A 1 119 ? -29.539 21.786 -7.817 1.00 44.50 119 ASP A N 1
ATOM 968 C CA . ASP A 1 119 ? -29.571 20.393 -8.299 1.00 44.50 119 ASP A CA 1
ATOM 969 C C . ASP A 1 119 ? -28.554 19.944 -9.376 1.00 44.50 119 ASP A C 1
ATOM 971 O O . ASP A 1 119 ? -28.910 19.144 -10.242 1.00 44.50 119 ASP A O 1
ATOM 975 N N . THR A 1 120 ? -27.265 20.316 -9.299 1.00 37.44 120 THR A N 1
ATOM 976 C CA . THR A 1 120 ? -26.220 19.572 -10.046 1.00 37.44 120 THR A CA 1
ATOM 977 C C . THR A 1 120 ? -24.930 19.328 -9.242 1.00 37.44 120 THR A C 1
ATOM 979 O O . THR A 1 120 ? -24.280 20.264 -8.792 1.00 37.44 120 THR A O 1
ATOM 982 N N . ASP A 1 121 ? -24.553 18.055 -9.068 1.00 41.38 121 ASP A N 1
ATOM 983 C CA . ASP A 1 121 ? -23.254 17.603 -8.536 1.00 41.38 121 ASP A CA 1
ATOM 984 C C . ASP A 1 121 ? -22.105 17.986 -9.515 1.00 41.38 121 ASP A C 1
ATOM 986 O O . ASP A 1 121 ? -21.847 17.260 -10.476 1.00 41.38 121 ASP A O 1
ATOM 990 N N . GLU A 1 122 ? -21.385 19.098 -9.306 1.00 44.69 122 GLU A N 1
ATOM 991 C CA . GLU A 1 122 ? -20.057 19.339 -9.926 1.00 44.69 122 GLU A CA 1
ATOM 992 C C . GLU A 1 122 ? -19.006 18.350 -9.394 1.00 44.69 122 GLU A C 1
ATOM 994 O O . GLU A 1 122 ? -18.315 18.596 -8.420 1.00 44.69 122 GLU A O 1
ATOM 999 N N . LEU A 1 123 ? -18.826 17.203 -10.028 1.00 47.56 123 LEU A N 1
ATOM 1000 C CA . LEU A 1 123 ? -17.717 16.294 -9.711 1.00 47.56 123 LEU A CA 1
ATOM 1001 C C . LEU A 1 123 ? -16.385 17.065 -9.543 1.00 47.56 123 LEU A C 1
ATOM 1003 O O . LEU A 1 123 ? -15.967 17.767 -10.461 1.00 47.56 123 LEU A O 1
ATOM 1007 N N . LEU A 1 124 ? -15.742 16.952 -8.369 1.00 50.78 124 LEU A N 1
ATOM 1008 C CA . LEU A 1 124 ? -14.397 17.499 -8.158 1.00 50.78 124 LEU A CA 1
ATOM 1009 C C . LEU A 1 124 ? -13.477 16.913 -9.224 1.00 50.78 124 LEU A C 1
ATOM 1011 O O . LEU A 1 124 ? -13.402 15.691 -9.357 1.00 50.78 124 LEU A O 1
ATOM 1015 N N . ASP A 1 125 ? -12.801 17.782 -9.967 1.00 52.91 125 ASP A N 1
ATOM 1016 C CA . ASP A 1 125 ? -11.835 17.337 -10.956 1.00 52.91 125 ASP A CA 1
ATOM 1017 C C . ASP A 1 125 ? -10.629 16.656 -10.289 1.00 52.91 125 ASP A C 1
ATOM 1019 O O . ASP A 1 125 ? -10.300 16.870 -9.112 1.00 52.91 125 ASP A O 1
ATOM 1023 N N . ASP A 1 126 ? -9.977 15.790 -11.062 1.00 52.41 126 ASP A N 1
ATOM 1024 C CA . ASP A 1 126 ? -8.830 15.003 -10.608 1.00 52.41 126 ASP A CA 1
ATOM 1025 C C . ASP A 1 126 ? -7.692 15.905 -10.087 1.00 52.41 126 ASP A C 1
ATOM 1027 O O . ASP A 1 126 ? -6.945 15.523 -9.184 1.00 52.41 126 ASP A O 1
ATOM 1031 N N . GLU A 1 127 ? -7.594 17.140 -10.595 1.00 49.69 127 GLU A N 1
ATOM 1032 C CA . GLU A 1 127 ? -6.604 18.133 -10.170 1.00 49.69 127 GLU A CA 1
ATOM 1033 C C . GLU A 1 127 ? -6.846 18.599 -8.727 1.00 49.69 127 GLU A C 1
ATOM 1035 O O . GLU A 1 127 ? -5.910 18.680 -7.917 1.00 49.69 127 GLU A O 1
ATOM 1040 N N . ARG A 1 128 ? -8.105 18.855 -8.357 1.00 61.47 128 ARG A N 1
ATOM 1041 C CA . ARG A 1 128 ? -8.459 19.293 -7.006 1.00 61.47 128 ARG A CA 1
ATOM 1042 C C . ARG A 1 128 ? -8.323 18.176 -5.977 1.00 61.47 128 ARG A C 1
ATOM 1044 O O . ARG A 1 128 ? -7.924 18.452 -4.841 1.00 61.47 128 ARG A O 1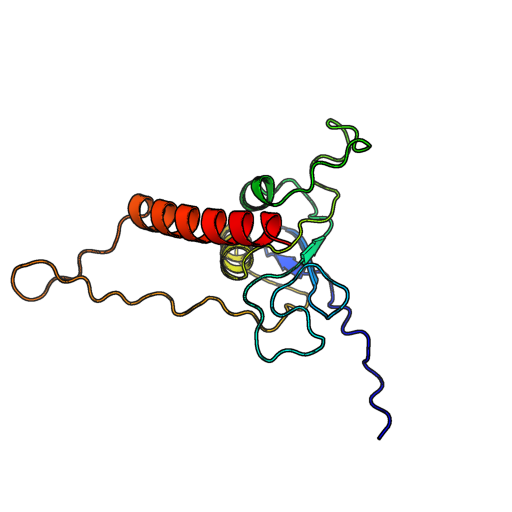
ATOM 1051 N N . ILE A 1 129 ? -8.602 16.932 -6.366 1.00 64.75 129 ILE A N 1
ATOM 1052 C CA . ILE A 1 129 ? -8.367 15.748 -5.525 1.00 64.75 129 ILE A CA 1
ATOM 1053 C C . ILE A 1 129 ? -6.864 15.575 -5.281 1.00 64.75 129 ILE A C 1
ATOM 1055 O O . ILE A 1 129 ? -6.443 15.510 -4.124 1.00 64.75 129 ILE A O 1
ATOM 1059 N N . ALA A 1 130 ?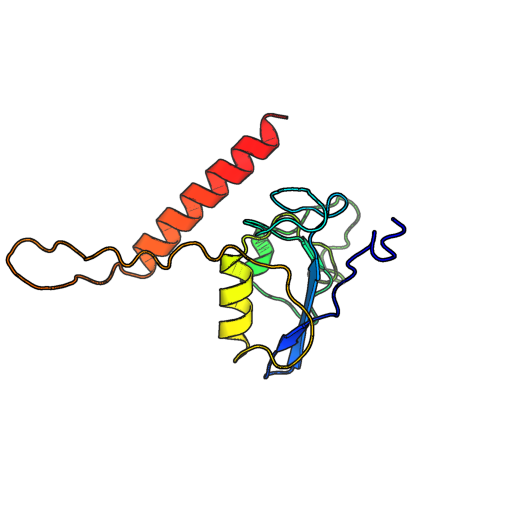 -6.047 15.623 -6.338 1.00 58.78 130 ALA A N 1
ATOM 1060 C CA . ALA A 1 130 ? -4.595 15.496 -6.233 1.00 58.78 130 ALA A CA 1
ATOM 1061 C C . ALA A 1 130 ? -3.967 16.573 -5.326 1.00 58.78 130 ALA A C 1
ATOM 1063 O O . ALA A 1 130 ? -3.064 16.279 -4.537 1.00 58.78 130 ALA A O 1
ATOM 1064 N N . GLN A 1 131 ? -4.468 17.816 -5.368 1.00 60.41 131 GLN A N 1
ATOM 1065 C CA . GLN A 1 131 ? -4.018 18.884 -4.463 1.00 60.41 131 GLN A CA 1
ATOM 1066 C C . GLN A 1 131 ? -4.318 18.588 -2.989 1.00 60.41 131 GLN A C 1
ATOM 1068 O O . GLN A 1 131 ? -3.473 18.835 -2.125 1.00 60.41 131 GLN A O 1
ATOM 1073 N N . LEU A 1 132 ? -5.515 18.085 -2.686 1.00 66.00 132 LEU A N 1
ATOM 1074 C CA . LEU A 1 132 ? -5.913 17.770 -1.313 1.00 66.00 132 LEU A CA 1
ATOM 1075 C C . LEU A 1 132 ? -5.131 16.573 -0.769 1.00 66.00 132 LEU A C 1
ATOM 1077 O O . LEU A 1 132 ? -4.677 16.602 0.376 1.00 66.00 132 LEU A O 1
ATOM 1081 N N . GLU A 1 133 ? -4.915 15.554 -1.598 1.00 69.94 133 GLU A N 1
ATOM 1082 C CA . GLU A 1 133 ? -4.054 14.426 -1.250 1.00 69.94 133 GLU A CA 1
ATOM 1083 C C . GLU A 1 133 ? -2.616 14.877 -0.986 1.00 69.94 133 GLU A C 1
ATOM 1085 O O . GLU A 1 133 ? -2.027 14.470 0.016 1.00 69.94 133 GLU A O 1
ATOM 1090 N N . GLY A 1 134 ? -2.078 15.776 -1.818 1.00 62.41 134 GLY A N 1
ATOM 1091 C CA . GLY A 1 134 ? -0.764 16.387 -1.612 1.00 62.41 134 GLY A CA 1
ATOM 1092 C C . GLY A 1 134 ? -0.648 17.081 -0.254 1.00 62.41 134 GLY A C 1
ATOM 1093 O O . GLY A 1 134 ? 0.262 16.786 0.517 1.00 62.41 134 GLY A O 1
ATOM 1094 N N . GLN A 1 135 ? -1.626 17.918 0.103 1.00 63.81 135 GLN A N 1
ATOM 1095 C CA . GLN A 1 135 ? -1.641 18.623 1.392 1.00 63.81 135 GLN A CA 1
ATOM 1096 C C . GLN A 1 135 ? -1.733 17.672 2.593 1.00 63.81 135 GLN A C 1
ATOM 1098 O O . GLN A 1 135 ? -1.082 17.889 3.619 1.00 63.81 135 GLN A O 1
ATOM 1103 N N . ILE A 1 136 ? -2.531 16.606 2.490 1.00 68.94 136 ILE A N 1
ATOM 1104 C CA . ILE A 1 136 ? -2.631 15.587 3.543 1.00 68.94 136 ILE A CA 1
ATOM 1105 C C . ILE A 1 136 ? -1.290 14.862 3.706 1.00 68.94 136 ILE A C 1
ATOM 1107 O O . ILE A 1 136 ? -0.839 14.649 4.834 1.00 68.94 136 ILE A O 1
ATOM 1111 N N . ILE A 1 137 ? -0.632 14.519 2.598 1.00 64.00 137 ILE A N 1
ATOM 1112 C CA . ILE A 1 137 ? 0.675 13.857 2.602 1.00 64.00 137 ILE A CA 1
ATOM 1113 C C . ILE A 1 137 ? 1.744 14.756 3.228 1.00 64.00 137 ILE A C 1
ATOM 1115 O O . ILE A 1 137 ? 2.465 14.296 4.115 1.00 64.00 13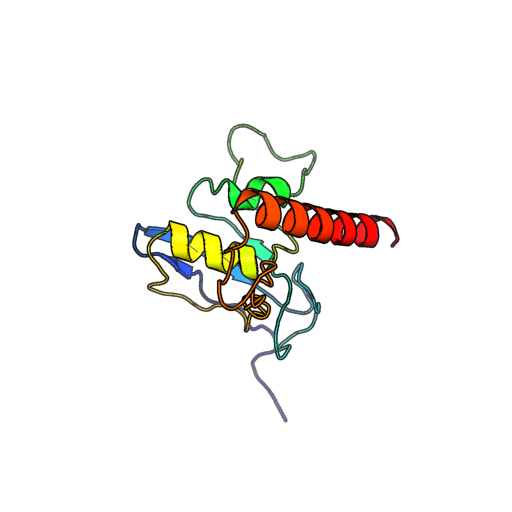7 ILE A O 1
ATOM 1119 N N . ASP A 1 138 ? 1.805 16.032 2.850 1.00 60.41 138 ASP A N 1
ATOM 1120 C CA . ASP A 1 138 ? 2.761 16.993 3.409 1.00 60.41 138 ASP A CA 1
ATOM 1121 C C . ASP A 1 138 ? 2.584 17.153 4.922 1.00 60.41 138 ASP A C 1
ATOM 1123 O O . ASP A 1 138 ? 3.558 17.156 5.678 1.00 60.41 138 ASP A O 1
ATOM 1127 N N . ASN A 1 139 ? 1.338 17.197 5.399 1.00 64.88 139 ASN A N 1
ATOM 1128 C CA . ASN A 1 139 ? 1.042 17.239 6.830 1.00 64.88 139 ASN A CA 1
ATOM 1129 C C . ASN A 1 139 ? 1.529 15.977 7.553 1.00 64.88 139 ASN A C 1
ATOM 1131 O O . ASN A 1 139 ? 2.112 16.069 8.636 1.00 64.88 139 ASN A O 1
ATOM 1135 N N . ILE A 1 140 ? 1.349 14.799 6.950 1.00 64.25 140 ILE A N 1
ATOM 1136 C CA . ILE A 1 140 ? 1.860 13.537 7.499 1.00 64.25 140 ILE A CA 1
ATOM 1137 C C . ILE A 1 140 ? 3.394 13.542 7.546 1.00 64.25 140 ILE A C 1
ATOM 1139 O O . ILE A 1 140 ? 3.965 13.140 8.560 1.00 64.25 140 ILE A O 1
ATOM 1143 N N . ILE A 1 141 ? 4.070 14.021 6.498 1.00 63.16 141 ILE A N 1
ATOM 1144 C CA . ILE A 1 141 ? 5.537 14.141 6.458 1.00 63.16 141 ILE A CA 1
ATOM 1145 C C . ILE A 1 141 ? 6.031 15.109 7.540 1.00 63.16 141 ILE A C 1
ATOM 1147 O O . ILE A 1 141 ? 6.968 14.791 8.275 1.00 63.16 141 ILE A O 1
ATOM 1151 N N . ASN A 1 142 ? 5.380 16.260 7.696 1.00 62.62 142 ASN A N 1
ATOM 1152 C CA . ASN A 1 142 ? 5.741 17.251 8.708 1.00 62.62 142 ASN A CA 1
ATOM 1153 C C . ASN A 1 142 ? 5.566 16.709 10.133 1.00 62.62 142 ASN A C 1
ATOM 1155 O O . ASN A 1 142 ? 6.429 16.929 10.982 1.00 62.62 142 ASN A O 1
ATOM 1159 N N . MET A 1 143 ? 4.521 15.913 10.385 1.00 64.44 143 MET A N 1
ATOM 1160 C CA . MET A 1 143 ? 4.353 15.215 11.665 1.00 64.44 143 MET A CA 1
ATOM 1161 C C . MET A 1 143 ? 5.463 14.184 11.942 1.00 64.44 143 MET A C 1
ATOM 1163 O O . MET A 1 143 ? 5.785 13.950 13.106 1.00 64.44 143 MET A O 1
ATOM 1167 N N . ARG A 1 144 ? 6.082 13.585 10.911 1.00 55.25 144 ARG A N 1
ATOM 1168 C CA . ARG A 1 144 ? 7.225 12.659 11.071 1.00 55.25 144 ARG A CA 1
ATOM 1169 C C . ARG A 1 144 ? 8.526 13.365 11.451 1.00 55.25 144 ARG A C 1
ATOM 1171 O O . ARG A 1 144 ? 9.345 12.756 12.122 1.00 55.25 144 ARG A O 1
ATOM 1178 N N . ARG A 1 145 ? 8.715 14.624 11.043 1.00 60.53 145 ARG A N 1
ATOM 1179 C CA . ARG A 1 145 ? 9.911 15.429 11.370 1.00 60.53 145 ARG A CA 1
ATOM 1180 C C . ARG A 1 145 ? 9.892 16.012 12.787 1.00 60.53 145 ARG A C 1
ATOM 1182 O O . ARG A 1 145 ? 10.914 16.503 13.248 1.00 60.53 145 ARG A O 1
ATOM 1189 N N . ALA A 1 146 ? 8.738 15.996 13.453 1.00 56.31 146 ALA A N 1
ATOM 1190 C CA . ALA A 1 146 ? 8.537 16.581 14.779 1.00 56.31 146 ALA A CA 1
ATOM 1191 C C . ALA A 1 146 ? 8.722 15.586 15.949 1.00 56.31 146 ALA A C 1
ATOM 1193 O O . ALA A 1 146 ? 8.403 15.928 17.089 1.00 56.31 146 ALA A O 1
ATOM 1194 N N . LYS A 1 147 ? 9.207 14.366 15.681 1.00 45.81 147 LYS A N 1
ATOM 1195 C CA . LYS A 1 147 ? 9.609 13.360 16.678 1.00 45.81 147 LYS A CA 1
ATOM 1196 C C . LYS A 1 147 ? 11.107 13.113 16.588 1.00 45.81 147 LYS A C 1
ATOM 1198 O O . LYS A 1 147 ? 11.696 12.864 17.659 1.00 45.81 147 LYS A O 1
#

Foldseek 3Di:
DDDPPPDPQKFWWAAPLGKIKGWDAALPAQWPVNHHPDLATQFTKIAQIVDDDPLQQVQDDPDVPDPCPPCVRRGMRHGHGLLSVVVSQVVRVHIDDMDHGRYCNDPPPPPQQDDPDPDDRPPDDPVNVVVVVVVVVVVVVVVVVVD